Protein AF-A0AB37U887-F1 (afdb_monomer)

Sequence (94 aa):
MQQSVELLYPDNSDWQQLCQQLRSAVTLATLVLTAWKMGLWIARSIVEQQLTERGKRQDEQSYCSVCNTLLLSKGFAERQMLTLVNLLLQFYSK

Structure (mmCIF, N/CA/C/O backbone):
data_AF-A0AB37U887-F1
#
_entry.id   AF-A0AB37U887-F1
#
loop_
_atom_site.group_PDB
_atom_site.id
_atom_site.type_symbol
_atom_site.label_atom_id
_atom_site.label_alt_id
_atom_site.label_comp_id
_atom_site.label_asym_id
_atom_site.label_entity_id
_atom_site.label_seq_id
_atom_site.pdbx_PDB_ins_code
_atom_site.Cartn_x
_atom_site.Cartn_y
_atom_site.Cartn_z
_atom_site.occupancy
_atom_site.B_iso_or_equiv
_atom_site.auth_seq_id
_atom_site.auth_comp_id
_atom_site.auth_asym_id
_atom_site.auth_atom_id
_atom_site.pdbx_PDB_model_num
ATOM 1 N N . MET A 1 1 ? 11.510 -4.575 25.830 1.00 38.06 1 MET A N 1
ATOM 2 C CA . MET A 1 1 ? 11.875 -3.700 24.696 1.00 38.06 1 MET A CA 1
ATOM 3 C C . MET A 1 1 ? 10.717 -3.692 23.707 1.00 38.06 1 MET A C 1
ATOM 5 O O . MET A 1 1 ? 10.602 -4.622 22.925 1.00 38.06 1 MET A O 1
ATOM 9 N N . GLN A 1 2 ? 9.814 -2.711 23.785 1.00 48.16 2 GLN A N 1
ATOM 10 C CA . GLN A 1 2 ? 8.842 -2.466 22.713 1.00 48.16 2 GLN A CA 1
ATOM 11 C C . GLN A 1 2 ? 9.560 -1.626 21.657 1.00 48.16 2 GLN A C 1
ATOM 13 O O . GLN A 1 2 ? 9.815 -0.447 21.878 1.00 48.16 2 GLN A O 1
ATOM 18 N N . GLN A 1 3 ? 9.975 -2.247 20.555 1.00 56.56 3 GLN A N 1
ATOM 19 C CA . GLN A 1 3 ? 10.412 -1.495 19.383 1.00 56.56 3 GLN A CA 1
ATOM 20 C C . GLN A 1 3 ? 9.174 -0.807 18.802 1.00 56.56 3 G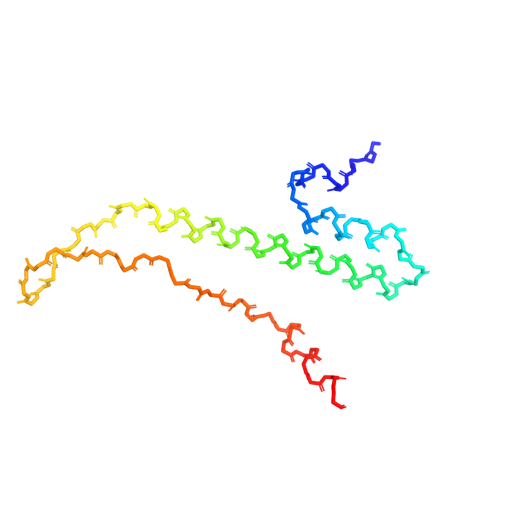LN A C 1
ATOM 22 O O . GLN A 1 3 ? 8.225 -1.478 18.397 1.00 56.56 3 GLN A O 1
ATOM 27 N N . SER A 1 4 ? 9.148 0.525 18.837 1.00 75.25 4 SER A N 1
ATOM 28 C CA . SER A 1 4 ? 8.028 1.306 18.317 1.00 75.25 4 SER A CA 1
ATOM 29 C C . SER A 1 4 ? 7.913 1.085 16.812 1.00 75.25 4 SER A C 1
ATOM 31 O O . SER A 1 4 ? 8.843 1.378 16.066 1.00 75.25 4 SER A O 1
ATOM 33 N N . VAL A 1 5 ? 6.764 0.576 16.367 1.00 77.88 5 VAL A N 1
ATOM 34 C CA . VAL A 1 5 ? 6.436 0.273 14.959 1.00 77.88 5 VAL A CA 1
ATOM 35 C C . VAL A 1 5 ? 6.637 1.493 14.037 1.00 77.88 5 VAL A C 1
ATOM 37 O O . VAL A 1 5 ? 6.945 1.349 12.857 1.00 77.88 5 VAL A O 1
ATOM 40 N N . GLU A 1 6 ? 6.578 2.708 14.585 1.00 80.19 6 GLU A N 1
ATOM 41 C CA . GLU A 1 6 ? 6.889 3.965 13.884 1.00 80.19 6 GLU A CA 1
ATOM 42 C C . GLU A 1 6 ? 8.320 4.051 13.343 1.00 80.19 6 GLU A C 1
ATOM 44 O O . GLU A 1 6 ? 8.552 4.734 12.350 1.00 80.19 6 GLU A O 1
ATOM 49 N N . LEU A 1 7 ? 9.273 3.346 13.960 1.00 85.00 7 LEU A N 1
ATOM 50 C CA . LEU A 1 7 ? 10.681 3.375 13.560 1.00 85.00 7 LEU A CA 1
ATOM 51 C C . LEU A 1 7 ? 10.954 2.607 12.264 1.00 85.00 7 LEU A C 1
ATOM 53 O O . LEU A 1 7 ? 12.045 2.727 11.716 1.00 85.00 7 LEU A O 1
ATOM 57 N N . LEU A 1 8 ? 9.990 1.824 11.768 1.00 83.56 8 LEU A N 1
ATOM 58 C CA . LEU A 1 8 ? 10.151 1.087 10.515 1.00 83.56 8 LEU A CA 1
ATOM 59 C C . LEU A 1 8 ? 10.239 2.028 9.304 1.00 83.56 8 LEU A C 1
ATOM 61 O O . LEU A 1 8 ? 11.014 1.759 8.391 1.00 83.56 8 LEU A O 1
ATOM 65 N N . TYR A 1 9 ? 9.485 3.133 9.314 1.00 85.38 9 TYR A N 1
ATOM 66 C CA . TYR A 1 9 ? 9.459 4.124 8.231 1.00 85.38 9 TYR A CA 1
ATOM 67 C C . TYR A 1 9 ? 9.258 5.540 8.801 1.00 85.38 9 TYR A C 1
ATOM 69 O O . TYR A 1 9 ? 8.167 6.103 8.690 1.00 85.38 9 TYR A O 1
ATOM 77 N N . PRO A 1 10 ? 10.287 6.124 9.442 1.00 82.25 10 PRO A N 1
ATOM 78 C CA . PRO A 1 10 ? 10.145 7.369 10.197 1.00 82.25 10 PRO A CA 1
ATOM 79 C C . PRO A 1 10 ? 9.740 8.562 9.320 1.00 82.25 10 PRO A C 1
ATOM 81 O O . PRO A 1 10 ? 8.903 9.356 9.740 1.00 82.25 10 PRO A O 1
ATOM 84 N N . ASP A 1 11 ? 10.249 8.632 8.088 1.00 88.62 11 ASP A N 1
ATOM 85 C CA . ASP A 1 11 ? 10.064 9.779 7.187 1.00 88.62 11 ASP A CA 1
ATOM 86 C C . ASP A 1 11 ? 8.835 9.665 6.264 1.00 88.62 11 ASP A C 1
ATOM 88 O O . ASP A 1 11 ? 8.608 10.527 5.416 1.00 88.62 11 ASP A O 1
ATOM 92 N N . ASN A 1 12 ? 8.034 8.599 6.384 1.00 90.12 12 ASN A N 1
ATOM 93 C CA . ASN A 1 12 ? 6.885 8.381 5.507 1.00 90.12 12 ASN A CA 1
ATOM 94 C C . ASN A 1 12 ? 5.574 8.873 6.145 1.00 90.12 12 ASN A C 1
ATOM 96 O O . ASN A 1 12 ? 5.120 8.327 7.151 1.00 90.12 12 ASN A O 1
ATOM 100 N N . SER A 1 13 ? 4.931 9.871 5.530 1.00 89.25 13 SER A N 1
ATOM 101 C CA . SER A 1 13 ? 3.686 10.471 6.034 1.00 89.25 13 SER A CA 1
ATOM 102 C C . SER A 1 13 ? 2.532 9.475 6.151 1.00 89.25 13 SER A C 1
ATOM 104 O O . SER A 1 13 ? 1.806 9.497 7.144 1.00 89.25 13 SER A O 1
ATOM 106 N N . ASP A 1 14 ? 2.383 8.578 5.173 1.00 88.44 14 ASP A N 1
ATOM 107 C CA . ASP A 1 14 ? 1.297 7.594 5.152 1.00 88.44 14 ASP A CA 1
ATOM 108 C C . ASP A 1 14 ? 1.472 6.573 6.282 1.00 88.44 14 ASP A C 1
ATOM 110 O O . ASP A 1 14 ? 0.511 6.211 6.965 1.00 88.44 14 ASP A O 1
ATOM 114 N N . TRP A 1 15 ? 2.715 6.150 6.531 1.00 91.62 15 TRP A N 1
ATOM 115 C CA . TRP A 1 15 ? 3.057 5.271 7.645 1.00 91.62 15 TRP A CA 1
ATOM 116 C C . TRP A 1 15 ? 2.770 5.924 8.997 1.00 91.62 15 TRP A C 1
ATOM 118 O O . TRP A 1 15 ? 2.125 5.313 9.850 1.00 91.62 15 TRP A O 1
ATOM 128 N N . GLN A 1 16 ? 3.180 7.182 9.184 1.00 91.38 16 GLN A N 1
ATOM 129 C CA . GLN A 1 16 ? 2.896 7.920 10.418 1.00 91.38 16 GLN A CA 1
ATOM 130 C C . GLN A 1 16 ? 1.390 8.079 10.647 1.00 91.38 16 GLN A C 1
ATOM 132 O O . GLN A 1 16 ? 0.911 7.902 11.769 1.00 91.38 16 GLN A O 1
ATOM 137 N N . GLN A 1 17 ? 0.623 8.330 9.583 1.00 90.88 17 GLN A N 1
ATOM 138 C CA . GLN A 1 17 ? -0.831 8.400 9.659 1.00 90.88 17 GLN A CA 1
ATOM 139 C C . GLN A 1 17 ? -1.446 7.058 10.088 1.00 90.88 17 GLN A C 1
ATOM 141 O O . GLN A 1 17 ? -2.339 7.040 10.937 1.00 90.88 17 GLN A O 1
ATOM 146 N N . LEU A 1 18 ? -0.971 5.930 9.553 1.00 91.81 18 LEU A N 1
ATOM 147 C CA . LEU A 1 18 ? -1.433 4.600 9.964 1.00 91.81 18 LEU A CA 1
ATOM 148 C C . LEU A 1 18 ? -1.069 4.289 11.424 1.00 91.81 18 LEU A C 1
ATOM 150 O O . LEU A 1 18 ? -1.910 3.784 12.169 1.00 91.81 18 LEU A O 1
ATOM 154 N N . CYS A 1 19 ? 0.136 4.654 11.867 1.00 92.06 19 CYS A N 1
ATOM 155 C CA . CYS A 1 19 ? 0.550 4.542 13.267 1.00 92.06 19 CYS A CA 1
ATOM 156 C C . CYS A 1 19 ? -0.341 5.387 14.192 1.00 92.06 19 CYS A C 1
ATOM 158 O O . CYS A 1 19 ? -0.768 4.919 15.249 1.00 92.06 19 CYS A O 1
ATOM 160 N N . GLN A 1 20 ? -0.688 6.610 13.781 1.00 91.44 20 GLN A N 1
ATOM 161 C CA . GLN A 1 20 ? -1.611 7.464 14.524 1.00 91.44 20 GLN A CA 1
ATOM 162 C C . GLN A 1 20 ? -3.019 6.856 14.593 1.00 91.44 20 GLN A C 1
ATOM 164 O O . GLN A 1 20 ? -3.615 6.845 15.668 1.00 91.44 20 GLN A O 1
ATOM 169 N N . GLN A 1 21 ? -3.532 6.309 13.485 1.00 90.19 21 GLN A N 1
ATOM 170 C CA . GLN A 1 21 ? -4.821 5.607 13.446 1.00 90.19 21 GLN A CA 1
ATOM 171 C C . GLN A 1 21 ? -4.836 4.366 14.342 1.00 90.19 21 GLN A C 1
ATOM 173 O O . GLN A 1 21 ? -5.870 4.040 14.919 1.00 90.19 21 GLN A O 1
ATOM 178 N N . LEU A 1 22 ? -3.704 3.669 14.471 1.00 91.00 22 LEU A N 1
ATOM 179 C CA . LEU A 1 22 ? -3.594 2.499 15.338 1.00 91.00 22 LEU A CA 1
ATOM 180 C C . LEU A 1 22 ? -3.654 2.919 16.811 1.00 91.00 22 LEU A C 1
ATOM 182 O O . LEU A 1 22 ? -4.343 2.281 17.601 1.00 91.00 22 LEU A O 1
ATOM 186 N N . ARG A 1 23 ? -2.985 4.024 17.168 1.00 90.81 23 ARG A N 1
ATOM 187 C CA . ARG A 1 23 ? -2.996 4.594 18.526 1.00 90.81 23 ARG A CA 1
ATOM 188 C C . ARG A 1 23 ? -4.359 5.150 18.933 1.00 90.81 23 ARG A C 1
ATOM 190 O O . ARG A 1 23 ? -4.716 5.062 20.102 1.00 90.81 23 ARG A O 1
ATOM 197 N N . SER A 1 24 ? -5.104 5.741 17.998 1.00 91.38 24 SER A N 1
ATOM 198 C CA . SER A 1 24 ? -6.420 6.337 18.267 1.00 91.38 24 SER A CA 1
ATOM 199 C C . SER A 1 24 ? -7.591 5.360 18.121 1.00 91.38 24 SER A C 1
ATOM 201 O O . SER A 1 24 ? -8.738 5.743 18.354 1.00 91.38 24 SER A O 1
ATOM 203 N N . ALA A 1 25 ? -7.337 4.104 17.743 1.00 91.75 25 ALA A N 1
ATOM 204 C CA . ALA A 1 25 ? -8.376 3.102 17.559 1.00 91.75 25 ALA A CA 1
ATOM 205 C C . ALA A 1 25 ? -9.018 2.704 18.899 1.00 91.75 25 ALA A C 1
ATOM 207 O O . ALA A 1 25 ? -8.372 2.143 19.779 1.00 91.75 25 ALA A O 1
ATOM 208 N N . VAL A 1 26 ? -10.323 2.957 19.027 1.00 90.12 26 VAL A N 1
ATOM 209 C CA . VAL A 1 26 ? -11.093 2.681 20.256 1.00 90.12 26 VAL A CA 1
ATOM 210 C C . VAL A 1 26 ? -11.712 1.279 20.246 1.00 90.12 26 VAL A C 1
ATOM 212 O O . VAL A 1 26 ? -11.960 0.694 21.296 1.00 90.12 26 VAL A O 1
ATOM 215 N N . THR A 1 27 ? -11.964 0.714 19.062 1.00 93.31 27 THR A N 1
ATOM 216 C CA . THR A 1 27 ? -12.618 -0.595 18.922 1.00 93.31 27 THR A CA 1
ATOM 217 C C . THR A 1 27 ? -11.645 -1.662 18.429 1.00 93.31 27 THR A C 1
ATOM 219 O O . THR A 1 27 ? -10.718 -1.378 17.662 1.00 93.31 27 THR A O 1
ATOM 222 N N . LEU A 1 28 ? -11.898 -2.920 18.802 1.00 91.31 28 LEU A N 1
ATOM 223 C CA . LEU A 1 28 ? -11.133 -4.063 18.296 1.00 91.31 28 LEU A CA 1
ATOM 224 C C . LEU A 1 28 ? -11.185 -4.142 16.764 1.00 91.31 28 LEU A C 1
ATOM 226 O O . LEU A 1 28 ? -10.164 -4.369 16.122 1.00 91.31 28 LEU A O 1
ATOM 230 N N . ALA A 1 29 ? -12.354 -3.887 16.172 1.00 87.69 29 ALA A N 1
ATOM 231 C CA . ALA A 1 29 ? -12.515 -3.860 14.723 1.00 87.69 29 ALA A CA 1
ATOM 232 C C . ALA A 1 29 ? -11.607 -2.802 14.074 1.00 87.69 29 ALA A C 1
ATOM 234 O O . ALA A 1 29 ? -10.894 -3.106 13.120 1.00 87.69 29 ALA A O 1
ATOM 235 N N . THR A 1 30 ? -11.564 -1.582 14.624 1.00 85.88 30 THR A N 1
ATOM 236 C CA . THR A 1 30 ? -10.670 -0.525 14.123 1.00 85.88 30 THR A CA 1
ATOM 237 C C . THR A 1 30 ? -9.194 -0.871 14.300 1.00 85.88 30 THR A C 1
ATOM 239 O O . THR A 1 30 ? -8.413 -0.600 13.396 1.00 85.88 30 THR A O 1
ATOM 242 N N . LEU A 1 31 ? -8.806 -1.527 15.399 1.00 89.88 31 LEU A N 1
ATOM 243 C CA . LEU A 1 31 ? -7.427 -1.987 15.599 1.00 89.88 31 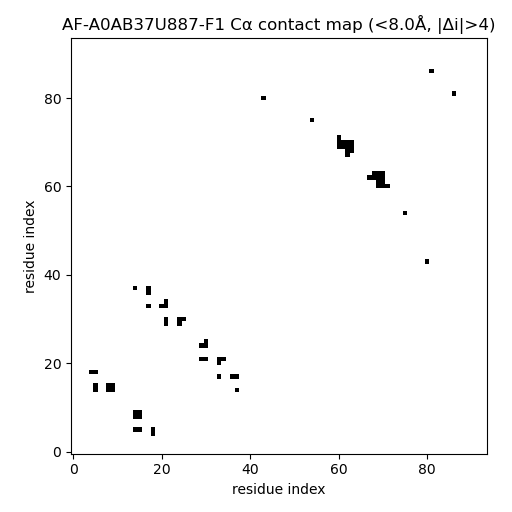LEU A CA 1
ATOM 244 C C . LEU A 1 31 ? -7.017 -3.014 14.538 1.00 89.88 31 LEU A C 1
ATOM 246 O O . LEU A 1 31 ? -5.977 -2.856 13.899 1.00 89.88 31 LEU A O 1
ATOM 250 N N . VAL A 1 32 ? -7.851 -4.034 14.309 1.00 91.62 32 VAL A N 1
ATOM 251 C CA . VAL A 1 32 ? -7.580 -5.089 13.320 1.00 91.62 32 VAL A CA 1
ATOM 252 C C . VAL A 1 32 ? -7.531 -4.513 11.905 1.00 91.62 32 VAL A C 1
ATOM 254 O O . VAL A 1 32 ? -6.607 -4.817 11.152 1.00 91.62 32 VAL A O 1
ATOM 257 N N . LEU A 1 33 ? -8.480 -3.644 11.543 1.00 88.94 33 LEU A N 1
ATOM 258 C CA . LEU A 1 33 ? -8.505 -3.010 10.223 1.00 88.94 33 LEU A CA 1
ATOM 259 C C . LEU A 1 33 ? -7.288 -2.111 9.991 1.00 88.94 33 LEU A C 1
ATOM 261 O O . LEU A 1 33 ? -6.723 -2.129 8.897 1.00 88.94 33 LEU A O 1
ATOM 265 N N . THR A 1 34 ? -6.859 -1.342 10.993 1.00 89.88 34 THR A N 1
ATOM 266 C CA . THR A 1 34 ? -5.668 -0.496 10.862 1.00 89.88 34 THR A CA 1
ATOM 267 C C . THR A 1 34 ? -4.397 -1.337 10.753 1.00 89.88 34 THR A C 1
ATOM 269 O O . THR A 1 34 ? -3.599 -1.102 9.847 1.00 89.88 34 THR A O 1
ATOM 272 N N . ALA A 1 35 ? -4.238 -2.372 11.583 1.00 90.50 35 ALA A N 1
ATOM 273 C CA . ALA A 1 35 ? -3.110 -3.299 11.482 1.00 90.50 35 ALA A CA 1
ATOM 274 C C . ALA A 1 35 ? -3.058 -3.992 10.108 1.00 90.50 35 ALA A C 1
ATOM 276 O O . ALA A 1 35 ? -1.992 -4.126 9.507 1.00 90.50 35 ALA A O 1
ATOM 277 N N . TRP A 1 36 ? -4.218 -4.365 9.560 1.00 90.19 36 TRP A N 1
ATOM 278 C CA . TRP A 1 36 ? -4.316 -4.927 8.216 1.00 90.19 36 TRP A CA 1
ATOM 279 C C . TRP A 1 36 ? -3.868 -3.937 7.132 1.00 90.19 36 TRP A C 1
ATOM 281 O O . TRP A 1 36 ? -3.078 -4.292 6.256 1.00 90.19 36 TRP A O 1
ATOM 291 N N . LYS A 1 37 ? -4.329 -2.679 7.198 1.00 89.31 37 LYS A N 1
ATOM 292 C CA . LYS A 1 37 ? -3.901 -1.614 6.273 1.00 89.31 37 LYS A CA 1
ATOM 293 C C . LYS A 1 37 ? -2.389 -1.397 6.317 1.00 89.31 37 LYS A C 1
ATOM 295 O O . LYS A 1 37 ? -1.780 -1.256 5.261 1.00 89.31 37 LYS A O 1
ATOM 300 N N . MET A 1 38 ? -1.787 -1.433 7.505 1.00 91.31 38 MET A N 1
ATOM 301 C CA . MET A 1 38 ? -0.332 -1.360 7.674 1.00 91.31 38 MET A CA 1
ATOM 302 C C . MET A 1 38 ? 0.379 -2.523 6.977 1.00 91.31 38 MET A C 1
ATOM 304 O O . MET A 1 38 ? 1.320 -2.294 6.223 1.00 91.31 38 MET A O 1
ATOM 308 N N . GLY A 1 39 ? -0.103 -3.758 7.153 1.00 90.44 39 GLY A N 1
ATOM 309 C CA . GLY A 1 39 ? 0.455 -4.929 6.469 1.00 90.44 39 GLY A CA 1
ATOM 310 C C . GLY A 1 39 ? 0.370 -4.831 4.942 1.00 90.44 39 GLY A C 1
ATOM 311 O O . GLY A 1 39 ? 1.351 -5.101 4.249 1.00 90.44 39 GLY A O 1
ATOM 312 N N . LEU A 1 40 ? -0.774 -4.385 4.410 1.00 89.00 40 LEU A N 1
ATOM 313 C CA . LEU A 1 40 ? -0.941 -4.152 2.971 1.00 89.00 40 LEU A CA 1
ATOM 314 C C . LEU A 1 40 ? -0.005 -3.064 2.446 1.00 89.00 40 LEU A C 1
ATOM 316 O O . LEU A 1 40 ? 0.550 -3.217 1.360 1.00 89.00 40 LEU A O 1
ATOM 320 N N . TRP A 1 41 ? 0.164 -1.982 3.206 1.00 89.44 41 TRP A N 1
ATOM 321 C CA . TRP A 1 41 ? 1.070 -0.898 2.851 1.00 89.44 41 TRP A CA 1
ATOM 322 C C . TRP A 1 41 ? 2.515 -1.405 2.755 1.00 89.44 41 TRP A C 1
ATOM 324 O O . TRP A 1 41 ? 3.137 -1.234 1.711 1.00 89.44 41 TRP A O 1
ATOM 334 N N . ILE A 1 42 ? 2.999 -2.147 3.762 1.00 90.00 42 ILE A N 1
ATOM 335 C CA . ILE A 1 42 ? 4.344 -2.750 3.743 1.00 90.00 42 ILE A CA 1
ATOM 336 C C . ILE A 1 42 ? 4.507 -3.683 2.539 1.00 90.00 42 ILE A C 1
ATOM 338 O O . ILE A 1 42 ? 5.489 -3.588 1.803 1.00 90.00 42 ILE A O 1
ATOM 342 N N . ALA A 1 43 ? 3.543 -4.582 2.316 1.00 88.38 43 ALA A N 1
ATOM 343 C CA . ALA A 1 43 ? 3.591 -5.521 1.199 1.00 88.38 43 ALA A CA 1
ATOM 344 C C . ALA A 1 43 ? 3.683 -4.787 -0.149 1.00 88.38 43 ALA A C 1
ATOM 346 O O . ALA A 1 43 ? 4.503 -5.143 -0.997 1.00 88.38 43 ALA A O 1
ATOM 347 N N . ARG A 1 44 ? 2.892 -3.720 -0.320 1.00 87.94 44 ARG A N 1
ATOM 348 C CA . ARG A 1 44 ? 2.948 -2.838 -1.487 1.00 87.94 44 ARG A CA 1
ATOM 349 C C . ARG A 1 44 ? 4.327 -2.198 -1.645 1.00 87.94 44 ARG A C 1
ATOM 351 O O . ARG A 1 44 ? 4.886 -2.280 -2.736 1.00 87.94 44 ARG A O 1
ATOM 358 N N . SER A 1 45 ? 4.885 -1.617 -0.587 1.00 86.50 45 SER A N 1
ATOM 359 C CA . SER A 1 45 ? 6.197 -0.961 -0.632 1.00 86.50 45 SER A CA 1
ATOM 360 C C . SER A 1 45 ? 7.312 -1.928 -1.036 1.00 86.50 45 SER A C 1
ATOM 362 O O . SER A 1 45 ? 8.150 -1.582 -1.865 1.00 86.50 45 SER A O 1
ATOM 364 N N . ILE A 1 46 ? 7.292 -3.166 -0.528 1.00 89.19 46 ILE A N 1
ATOM 365 C CA . ILE A 1 46 ? 8.263 -4.206 -0.907 1.00 89.19 46 ILE A CA 1
ATOM 366 C C . ILE A 1 46 ? 8.151 -4.539 -2.400 1.00 89.19 46 ILE A C 1
ATOM 368 O O . ILE A 1 46 ? 9.162 -4.620 -3.100 1.00 89.19 46 ILE A O 1
ATOM 372 N N . VAL A 1 47 ? 6.928 -4.721 -2.907 1.00 87.38 47 VAL A N 1
ATOM 373 C CA . VAL A 1 47 ? 6.695 -5.023 -4.327 1.00 87.38 47 VAL A CA 1
ATOM 374 C C . VAL A 1 47 ? 7.150 -3.865 -5.215 1.00 87.38 47 VAL A C 1
ATOM 376 O O . VAL A 1 47 ? 7.837 -4.092 -6.210 1.00 87.38 47 VAL A O 1
ATOM 379 N N . GLU A 1 48 ? 6.814 -2.627 -4.858 1.00 86.31 48 GLU A N 1
ATOM 380 C CA . GLU A 1 48 ? 7.235 -1.434 -5.599 1.00 86.31 48 GLU A CA 1
ATOM 381 C C . GLU A 1 48 ? 8.757 -1.273 -5.606 1.00 86.31 48 GLU A C 1
ATOM 383 O O . GLU A 1 48 ? 9.333 -0.992 -6.661 1.00 86.31 48 GLU A O 1
ATOM 388 N N . GLN A 1 49 ? 9.426 -1.529 -4.478 1.00 86.00 49 GLN A N 1
ATOM 389 C CA . GLN A 1 49 ? 10.884 -1.520 -4.408 1.00 86.00 49 GLN A CA 1
ATOM 390 C C . GLN A 1 49 ? 11.488 -2.568 -5.351 1.00 86.00 49 GLN A C 1
ATOM 392 O O . GLN A 1 49 ? 12.344 -2.233 -6.168 1.00 86.00 49 GLN A O 1
ATOM 397 N N . GLN A 1 50 ? 10.999 -3.810 -5.313 1.00 88.19 50 GLN A N 1
ATOM 398 C CA . GLN A 1 50 ? 11.482 -4.879 -6.191 1.00 88.19 50 GLN A CA 1
ATOM 399 C C . GLN A 1 50 ? 11.250 -4.576 -7.676 1.00 88.19 50 GLN A C 1
ATOM 401 O O . GLN A 1 50 ? 12.120 -4.822 -8.511 1.00 88.19 50 GLN A O 1
ATOM 406 N N . LEU A 1 51 ? 10.096 -4.008 -8.031 1.00 84.12 51 LEU A N 1
ATOM 407 C CA . LEU A 1 51 ? 9.815 -3.579 -9.402 1.00 84.12 51 LEU A CA 1
ATOM 408 C C . LEU A 1 51 ? 10.727 -2.430 -9.840 1.00 84.12 51 LEU A C 1
ATOM 410 O O . LEU A 1 51 ? 11.170 -2.410 -10.988 1.00 84.12 51 LEU A O 1
ATOM 414 N N . THR A 1 52 ? 11.023 -1.500 -8.934 1.00 82.81 52 THR A N 1
ATOM 415 C CA . THR A 1 52 ? 11.939 -0.384 -9.185 1.00 82.81 52 THR A CA 1
ATOM 416 C C . THR A 1 52 ? 13.362 -0.885 -9.404 1.00 82.81 52 THR A C 1
ATOM 418 O O . THR A 1 52 ? 14.009 -0.483 -10.367 1.00 82.81 52 THR A O 1
ATOM 421 N N . GLU A 1 53 ? 13.842 -1.798 -8.559 1.00 83.69 53 GLU A N 1
ATOM 422 C CA . GLU A 1 53 ? 15.152 -2.439 -8.706 1.00 83.69 53 GLU A CA 1
ATOM 423 C C . GLU A 1 53 ? 15.257 -3.192 -10.036 1.00 83.69 53 GLU A C 1
ATOM 425 O O . GLU A 1 53 ? 16.225 -3.004 -10.770 1.00 83.69 53 GLU A O 1
ATOM 430 N N . ARG A 1 54 ? 14.233 -3.976 -10.402 1.00 80.12 54 ARG A N 1
ATOM 431 C CA . ARG A 1 54 ? 14.176 -4.666 -11.701 1.00 80.12 54 ARG A CA 1
ATOM 432 C C . ARG A 1 54 ? 14.156 -3.699 -12.879 1.00 80.12 54 ARG A C 1
ATOM 434 O O . ARG A 1 54 ? 14.821 -3.960 -13.867 1.00 80.12 54 ARG A O 1
ATOM 441 N N . GLY A 1 55 ? 13.431 -2.586 -12.776 1.00 74.31 55 GLY A N 1
ATOM 442 C CA . GLY A 1 55 ? 13.396 -1.565 -13.826 1.00 74.31 55 GLY A CA 1
ATOM 443 C C . GLY A 1 55 ? 14.710 -0.792 -13.978 1.00 74.31 55 GLY A C 1
ATOM 444 O O . GLY A 1 55 ? 14.987 -0.279 -15.057 1.00 74.31 55 GLY A O 1
ATOM 445 N N . LYS A 1 56 ? 15.520 -0.711 -12.913 1.00 74.62 56 LYS A N 1
ATOM 446 C CA . LYS A 1 56 ? 16.865 -0.114 -12.931 1.00 74.62 56 LYS A CA 1
ATOM 447 C C . LYS A 1 56 ? 17.948 -1.079 -13.406 1.00 74.62 56 LYS A C 1
ATOM 449 O O . LYS A 1 56 ? 19.000 -0.607 -13.831 1.00 74.62 56 LYS A O 1
ATOM 454 N N . ARG A 1 57 ? 17.728 -2.399 -13.323 1.00 68.94 57 ARG A N 1
ATOM 455 C CA . ARG A 1 57 ? 18.633 -3.378 -13.935 1.00 68.94 57 ARG A CA 1
ATOM 456 C C . ARG A 1 57 ? 18.574 -3.188 -15.442 1.00 68.94 57 ARG A C 1
ATOM 458 O O . ARG A 1 57 ? 17.620 -3.571 -16.106 1.00 68.94 57 ARG A O 1
ATOM 465 N N . GLN A 1 58 ? 19.615 -2.544 -15.942 1.00 58.34 58 GLN A N 1
ATOM 466 C CA . GLN A 1 58 ? 19.884 -2.210 -17.334 1.00 58.34 58 GLN A CA 1
ATOM 467 C C . GLN A 1 58 ? 20.265 -3.456 -18.156 1.00 58.34 58 GLN A C 1
ATOM 469 O O . GLN A 1 58 ? 21.025 -3.363 -19.118 1.00 58.34 58 GLN A O 1
ATOM 474 N N . ASP A 1 59 ? 19.792 -4.628 -17.734 1.00 58.72 59 ASP A N 1
ATOM 475 C CA . ASP A 1 59 ? 20.136 -5.893 -18.349 1.00 58.72 59 ASP A CA 1
ATOM 476 C C . ASP A 1 59 ? 19.286 -6.034 -19.609 1.00 58.72 59 ASP A C 1
ATOM 478 O O . ASP A 1 59 ? 18.058 -6.064 -19.560 1.00 58.72 59 ASP A O 1
ATOM 482 N N . GLU A 1 60 ? 19.993 -6.077 -20.737 1.00 60.34 60 GLU A N 1
ATOM 483 C CA . GLU A 1 60 ? 19.492 -6.305 -22.092 1.00 60.34 60 GLU A CA 1
ATOM 484 C C . GLU A 1 60 ? 18.900 -5.068 -22.779 1.00 60.34 60 GLU A C 1
ATOM 486 O O . GLU A 1 60 ? 17.728 -5.002 -23.157 1.00 60.34 60 GLU A O 1
ATOM 491 N N . GLN A 1 61 ? 19.789 -4.113 -23.082 1.00 63.84 61 GLN A N 1
ATOM 492 C CA . GLN A 1 61 ? 19.699 -3.369 -24.342 1.00 63.84 61 GLN A C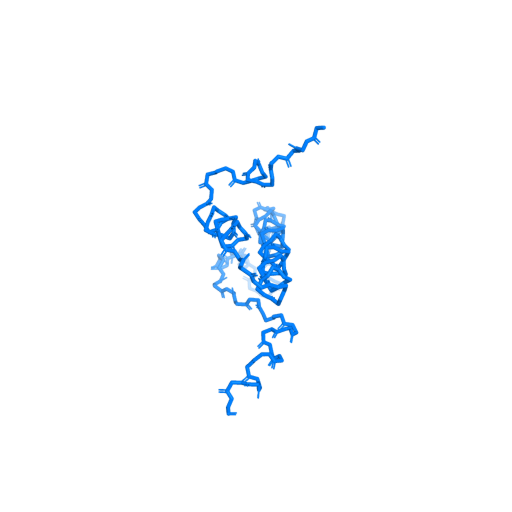A 1
ATOM 493 C C . GLN A 1 61 ? 19.648 -4.374 -25.502 1.00 63.84 61 GLN A C 1
ATOM 495 O O . GLN A 1 61 ? 20.662 -4.785 -26.063 1.00 63.84 61 GLN A O 1
ATOM 500 N N . SER A 1 62 ? 18.441 -4.829 -25.804 1.00 69.88 62 SER A N 1
ATOM 501 C CA . SER A 1 62 ? 18.157 -5.795 -26.847 1.00 69.88 62 SER A CA 1
ATOM 502 C C . SER A 1 62 ? 17.826 -5.046 -28.131 1.00 69.88 62 SER A C 1
ATOM 504 O O . SER A 1 62 ? 17.168 -4.003 -28.133 1.00 69.88 62 SER A O 1
ATOM 506 N N . TYR A 1 63 ? 18.322 -5.560 -29.248 1.00 81.75 63 TYR A N 1
ATOM 507 C CA . TYR A 1 63 ? 17.930 -5.079 -30.564 1.00 81.75 63 TYR A CA 1
ATOM 508 C C . TYR A 1 63 ? 16.666 -5.818 -30.995 1.00 81.75 63 TYR A C 1
ATOM 510 O O . TYR A 1 63 ? 16.507 -7.011 -30.735 1.00 81.75 63 TYR A O 1
ATOM 518 N N . CYS A 1 64 ? 15.748 -5.118 -31.655 1.00 80.38 64 CYS A N 1
ATOM 519 C CA . CYS A 1 64 ? 14.574 -5.754 -32.238 1.00 80.38 64 CYS A CA 1
ATOM 520 C C . CYS A 1 64 ? 15.002 -6.793 -33.287 1.00 80.38 64 CYS A C 1
ATOM 522 O O . CYS A 1 64 ? 15.700 -6.449 -34.238 1.00 80.38 64 CYS A O 1
ATOM 524 N N . SER A 1 65 ? 14.530 -8.036 -33.177 1.00 84.88 65 SER A N 1
ATOM 525 C CA . SER A 1 65 ? 14.870 -9.121 -34.113 1.00 84.88 65 SER A CA 1
ATOM 526 C C . SER A 1 65 ? 14.371 -8.905 -35.549 1.00 84.88 65 SER A C 1
ATOM 528 O O . SER A 1 65 ? 14.815 -9.603 -36.455 1.00 84.88 65 SER A O 1
ATOM 530 N N . VAL A 1 66 ? 13.462 -7.946 -35.767 1.00 90.12 66 VAL A N 1
ATOM 531 C CA . VAL A 1 66 ? 12.859 -7.651 -37.079 1.00 90.12 66 VAL A CA 1
ATOM 532 C C . VAL A 1 66 ? 13.463 -6.404 -37.729 1.00 90.12 66 VAL A C 1
ATOM 534 O O . VAL A 1 66 ? 13.767 -6.422 -38.916 1.00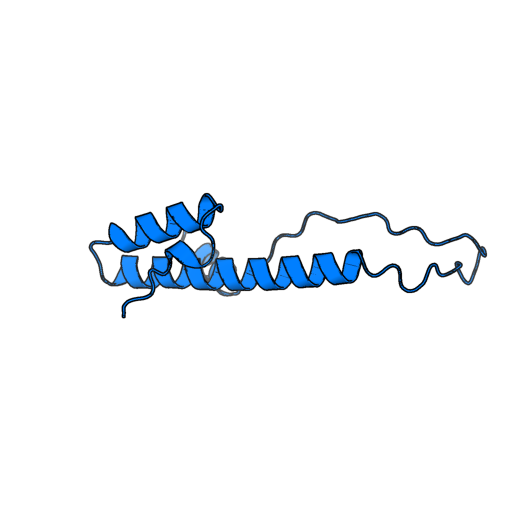 90.12 66 VAL A O 1
ATOM 537 N N . CYS A 1 67 ? 13.636 -5.313 -36.973 1.00 90.50 67 CYS A N 1
ATOM 538 C CA . CYS A 1 67 ? 14.109 -4.027 -37.511 1.00 90.50 67 CYS A CA 1
ATOM 539 C C . CYS A 1 67 ? 15.493 -3.597 -37.002 1.00 90.50 67 CYS A C 1
ATOM 541 O O . CYS A 1 67 ? 15.952 -2.507 -37.335 1.00 90.50 67 CYS A O 1
ATOM 543 N N . ASN A 1 68 ? 16.137 -4.416 -36.164 1.00 84.69 68 ASN A N 1
ATOM 544 C CA . ASN A 1 68 ? 17.456 -4.182 -35.570 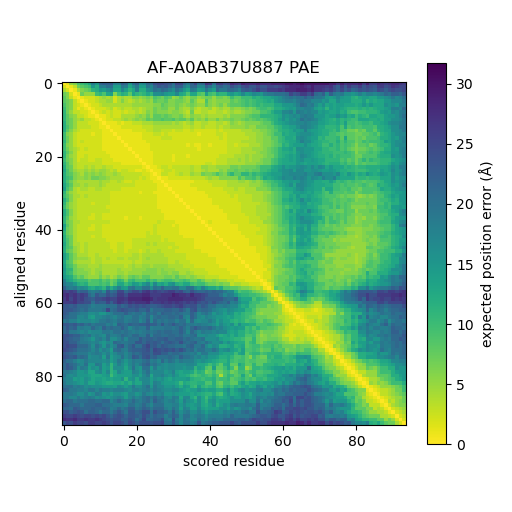1.00 84.69 68 ASN A CA 1
ATOM 545 C C . ASN A 1 68 ? 17.621 -2.814 -34.881 1.00 84.69 68 ASN A C 1
ATOM 547 O O . ASN A 1 68 ? 18.722 -2.280 -34.777 1.00 84.69 68 ASN A O 1
ATOM 551 N N . THR A 1 69 ? 16.519 -2.218 -34.424 1.00 86.56 69 THR A N 1
ATOM 552 C CA . THR A 1 69 ? 16.527 -0.958 -33.673 1.00 86.56 69 THR A CA 1
ATOM 553 C C . THR A 1 69 ? 16.695 -1.251 -32.185 1.00 86.56 69 THR A C 1
ATOM 555 O O . THR A 1 69 ? 16.138 -2.233 -31.689 1.00 86.56 69 THR A O 1
ATOM 558 N N . LEU A 1 70 ? 17.450 -0.406 -31.479 1.00 82.56 70 LEU A N 1
ATOM 559 C CA . LEU A 1 70 ? 17.649 -0.513 -30.034 1.00 82.56 70 LEU A CA 1
ATOM 560 C C . LEU A 1 70 ? 16.305 -0.392 -29.300 1.00 82.56 70 LEU A C 1
ATOM 562 O O . LEU A 1 70 ? 15.596 0.606 -29.455 1.00 82.56 70 LEU A O 1
ATOM 566 N N . LEU A 1 71 ? 15.963 -1.391 -28.486 1.00 75.62 71 LEU A N 1
ATOM 567 C CA . LEU A 1 71 ? 14.776 -1.346 -27.643 1.00 75.62 71 LEU A CA 1
ATOM 568 C C . LEU A 1 71 ? 15.056 -0.470 -26.423 1.00 75.62 71 LEU A C 1
ATOM 570 O O . LEU A 1 71 ? 15.840 -0.812 -25.540 1.00 75.62 71 LEU A O 1
ATOM 574 N N . LEU A 1 72 ? 14.391 0.681 -26.385 1.00 71.94 72 LEU A N 1
ATOM 575 C CA . LEU A 1 72 ? 14.368 1.555 -25.221 1.00 71.94 72 LEU A CA 1
ATOM 576 C C . LEU A 1 72 ? 13.156 1.198 -24.366 1.00 71.94 72 LEU A C 1
ATOM 578 O O . LEU A 1 72 ? 12.035 1.076 -24.871 1.00 71.94 72 LEU A O 1
ATOM 582 N N . SER A 1 73 ? 13.368 1.038 -23.061 1.00 70.00 73 SER A N 1
ATOM 583 C CA . SER A 1 73 ? 12.252 0.882 -22.136 1.00 70.00 73 SER A CA 1
ATOM 584 C C . SER A 1 73 ? 11.378 2.141 -22.186 1.00 70.00 73 SER A C 1
ATOM 586 O O . SER A 1 73 ? 11.871 3.268 -22.202 1.00 70.00 73 SER A O 1
ATOM 588 N N . LYS A 1 74 ? 10.051 1.967 -22.207 1.00 68.31 74 LYS A N 1
ATOM 589 C CA . LYS A 1 74 ? 9.088 3.087 -22.218 1.00 68.31 74 LYS A CA 1
ATOM 590 C C . LYS A 1 74 ? 8.955 3.795 -20.857 1.00 68.31 74 LYS A C 1
ATOM 592 O O . LYS A 1 74 ? 8.054 4.607 -20.679 1.00 68.31 74 LYS A O 1
ATOM 597 N N . GLY A 1 75 ? 9.831 3.488 -19.900 1.00 66.00 75 GLY A N 1
ATOM 598 C CA . GLY A 1 75 ? 9.754 3.977 -18.526 1.00 66.00 75 GLY A CA 1
ATOM 599 C C . GLY A 1 75 ? 8.751 3.215 -17.652 1.00 66.00 75 GLY A C 1
ATOM 600 O O . GLY A 1 75 ? 8.278 2.129 -17.994 1.00 66.00 75 GLY A O 1
ATOM 601 N N . PHE A 1 76 ? 8.463 3.781 -16.481 1.00 64.44 76 PHE A N 1
ATOM 602 C CA . PHE A 1 76 ? 7.527 3.222 -15.507 1.00 64.44 76 PHE A CA 1
ATOM 603 C C . PHE A 1 76 ? 6.095 3.659 -15.837 1.00 64.44 76 PHE A C 1
ATOM 605 O O . PHE A 1 76 ? 5.82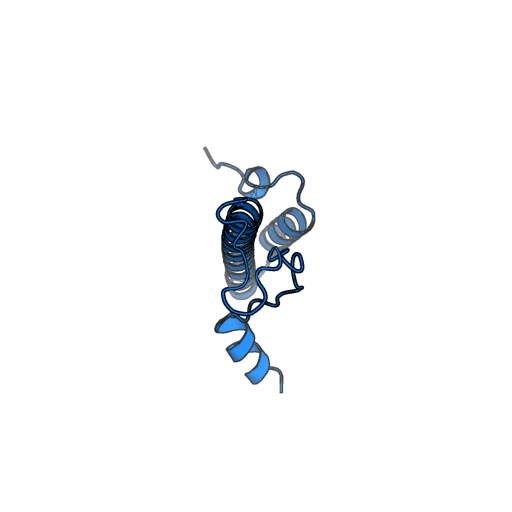8 4.847 -15.990 1.00 64.44 76 PHE A O 1
ATOM 612 N N . ALA A 1 77 ? 5.173 2.701 -15.928 1.00 69.62 77 ALA A N 1
ATOM 613 C CA . ALA A 1 77 ? 3.741 2.984 -16.008 1.00 69.62 77 ALA A CA 1
ATOM 614 C C . ALA A 1 77 ? 3.144 3.075 -14.597 1.00 69.62 77 ALA A C 1
ATOM 616 O O . ALA A 1 77 ? 3.545 2.303 -13.720 1.00 69.62 77 ALA A O 1
ATOM 617 N N . GLU A 1 78 ? 2.164 3.960 -14.393 1.00 63.72 78 GLU A N 1
ATOM 618 C CA . GLU A 1 78 ? 1.347 3.942 -13.178 1.00 63.72 78 GLU A CA 1
ATOM 619 C C . GLU A 1 78 ? 0.623 2.596 -13.063 1.00 63.72 78 GLU A C 1
ATOM 621 O O . GLU A 1 78 ? 0.049 2.084 -14.027 1.00 63.72 78 GLU A O 1
ATOM 626 N N . ARG A 1 79 ? 0.684 1.986 -11.877 1.00 67.44 79 ARG A N 1
ATOM 627 C CA . ARG A 1 79 ? 0.086 0.676 -11.602 1.00 67.44 79 ARG A CA 1
ATOM 628 C C . ARG A 1 79 ? -0.755 0.771 -10.342 1.00 67.44 79 ARG A C 1
ATOM 630 O O . ARG A 1 79 ? -0.290 1.260 -9.317 1.00 67.44 79 ARG A O 1
ATOM 637 N N . GLN A 1 80 ? -1.975 0.251 -10.407 1.00 67.06 80 GLN A N 1
ATOM 638 C CA . GLN A 1 80 ? -2.809 0.037 -9.229 1.00 67.06 80 GLN A CA 1
ATOM 639 C C . GLN A 1 80 ? -2.704 -1.428 -8.813 1.00 67.06 80 GLN A C 1
ATOM 641 O O . GLN A 1 80 ? -2.986 -2.327 -9.604 1.00 67.06 80 GLN A O 1
ATOM 646 N N . MET A 1 81 ? -2.291 -1.681 -7.570 1.00 67.12 81 MET A N 1
ATOM 647 C CA . MET A 1 81 ? -2.332 -3.029 -7.009 1.00 67.12 81 MET A CA 1
ATOM 648 C C . MET A 1 81 ? -3.734 -3.325 -6.488 1.00 67.12 81 MET A C 1
ATOM 650 O O . MET A 1 81 ? -4.172 -2.776 -5.477 1.00 67.12 81 MET A O 1
ATOM 654 N N . LEU A 1 82 ? -4.433 -4.219 -7.183 1.00 68.00 82 LEU A N 1
ATOM 655 C CA . LEU A 1 82 ? -5.679 -4.796 -6.699 1.00 68.00 82 LEU A CA 1
ATOM 656 C C . LEU A 1 82 ? -5.347 -5.879 -5.674 1.00 68.00 82 LEU A C 1
ATOM 658 O O . LEU A 1 82 ? -4.740 -6.897 -6.000 1.00 68.00 82 LEU A O 1
ATOM 662 N N . THR A 1 83 ? -5.745 -5.662 -4.426 1.00 66.19 83 THR A N 1
ATOM 663 C CA . THR A 1 83 ? -5.701 -6.701 -3.396 1.00 66.19 83 THR A CA 1
ATOM 664 C C . THR A 1 83 ? -7.062 -7.393 -3.332 1.00 66.19 83 THR A C 1
ATOM 666 O O . THR A 1 83 ? -8.096 -6.758 -3.550 1.00 66.19 83 THR A O 1
ATOM 669 N N . LEU A 1 84 ? -7.086 -8.692 -3.007 1.00 65.88 84 LEU A N 1
ATOM 670 C CA . LEU A 1 84 ? -8.331 -9.454 -2.801 1.00 65.88 84 LEU A CA 1
ATOM 671 C C . LEU A 1 84 ? -9.273 -8.761 -1.805 1.00 65.88 84 LEU A C 1
ATOM 673 O O . LEU A 1 84 ? -10.486 -8.774 -1.980 1.00 65.88 84 LEU A O 1
ATOM 677 N N . VAL A 1 85 ? -8.713 -8.097 -0.792 1.00 64.38 85 VAL A N 1
ATOM 678 C CA . VAL A 1 85 ? -9.483 -7.330 0.193 1.00 64.38 85 VAL A CA 1
ATOM 679 C C . VAL A 1 85 ? -10.093 -6.068 -0.405 1.00 64.38 85 VAL A C 1
ATOM 681 O O . VAL A 1 85 ? -11.231 -5.752 -0.077 1.00 64.38 85 VAL A O 1
ATOM 684 N N . ASN A 1 86 ? -9.387 -5.369 -1.298 1.00 58.84 86 ASN A N 1
ATOM 685 C CA . ASN A 1 86 ? -9.961 -4.212 -1.983 1.00 58.84 86 ASN A CA 1
ATOM 686 C C . ASN A 1 86 ? -11.148 -4.633 -2.860 1.00 58.84 86 ASN A C 1
ATOM 688 O O . ASN A 1 86 ? -12.188 -3.991 -2.816 1.00 58.84 86 ASN A O 1
ATOM 692 N N . LEU A 1 87 ? -11.025 -5.766 -3.562 1.00 60.56 87 LEU A N 1
ATOM 693 C CA . LEU A 1 87 ? -12.131 -6.390 -4.294 1.00 60.56 87 LEU A CA 1
ATOM 694 C C . LEU A 1 87 ? -13.317 -6.685 -3.368 1.00 60.56 87 LEU A C 1
ATOM 696 O O . LEU A 1 87 ? -14.421 -6.231 -3.639 1.00 60.56 87 LEU A O 1
ATOM 700 N N . LEU A 1 88 ? -13.095 -7.385 -2.251 1.00 55.31 88 LEU A N 1
ATOM 701 C CA . LEU A 1 88 ? -14.170 -7.767 -1.329 1.00 55.31 88 LEU A CA 1
ATOM 702 C C . LEU A 1 88 ? -14.842 -6.563 -0.651 1.00 55.31 88 LEU A C 1
ATOM 704 O O . LEU A 1 88 ? -16.066 -6.524 -0.578 1.00 55.31 88 LEU A O 1
ATOM 708 N N . LEU A 1 89 ? -14.086 -5.557 -0.201 1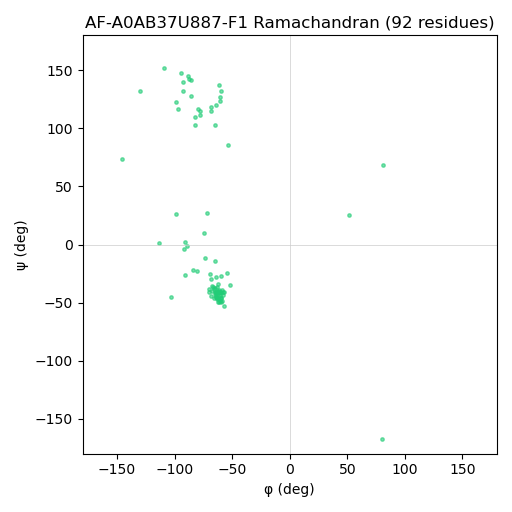.00 53.66 89 LEU A N 1
ATOM 709 C CA . LEU A 1 89 ? -14.657 -4.355 0.421 1.00 53.66 89 LEU A CA 1
ATOM 710 C C . LEU A 1 89 ? -15.443 -3.491 -0.577 1.00 53.66 89 LEU A C 1
ATOM 712 O O . LEU A 1 89 ? -16.427 -2.866 -0.185 1.00 53.66 89 LEU A O 1
ATOM 716 N N . GLN A 1 90 ? -15.079 -3.504 -1.864 1.00 54.59 90 GLN A N 1
ATOM 717 C CA . GLN A 1 90 ? -15.842 -2.821 -2.913 1.00 54.59 90 GLN A CA 1
ATOM 718 C C . GLN A 1 90 ? -17.255 -3.409 -3.085 1.00 54.59 90 GLN A C 1
ATOM 720 O O . GLN A 1 90 ? -18.178 -2.683 -3.448 1.00 54.59 90 GLN A O 1
ATOM 725 N N . PHE A 1 91 ? -17.444 -4.699 -2.778 1.00 49.47 91 PHE A N 1
ATOM 726 C CA . PHE A 1 91 ? -18.751 -5.362 -2.829 1.00 49.47 91 PHE A CA 1
ATOM 727 C C . PHE A 1 91 ? -19.631 -5.108 -1.595 1.00 49.47 91 PHE A C 1
ATOM 729 O O . PHE A 1 91 ? -20.847 -5.209 -1.711 1.00 49.47 91 PHE A O 1
ATOM 736 N N . TYR A 1 92 ? -19.056 -4.750 -0.441 1.00 45.84 92 TYR A N 1
ATOM 737 C CA . TYR A 1 92 ? -19.807 -4.490 0.802 1.00 45.84 92 TYR A CA 1
ATOM 738 C C . TYR A 1 92 ? -20.214 -3.018 1.004 1.00 45.84 92 TYR A C 1
ATOM 740 O O . TYR A 1 92 ? -20.898 -2.703 1.972 1.00 45.84 92 TYR A O 1
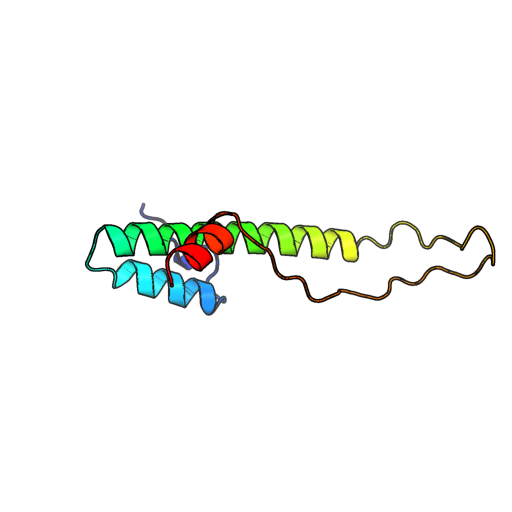ATOM 748 N N . SER A 1 93 ? -19.808 -2.114 0.107 1.00 39.53 93 SER A N 1
ATOM 749 C CA . SER A 1 93 ? -20.136 -0.677 0.151 1.00 39.53 93 SER A CA 1
ATOM 750 C C . SER A 1 93 ? -21.314 -0.291 -0.767 1.00 39.53 93 SER A C 1
ATOM 752 O O . SER A 1 93 ? -21.368 0.848 -1.242 1.00 39.53 93 SER A O 1
ATOM 754 N N . LYS A 1 94 ? -22.228 -1.224 -1.057 1.00 40.72 94 LYS A N 1
ATOM 755 C CA . LYS A 1 94 ? -23.444 -0.980 -1.846 1.00 40.72 94 LYS A CA 1
ATOM 756 C C . LYS A 1 94 ? -24.704 -1.179 -1.021 1.00 40.72 94 LYS A C 1
ATOM 758 O O . LYS A 1 94 ? -24.744 -2.174 -0.268 1.00 40.72 94 LYS A O 1
#

Mean predicted aligned error: 10.75 Å

Secondary structure (DSSP, 8-state):
----GGGGSTT-HHHHHHHHHHHT--SHHHHHHHHHHHHHHHHHHHHHHHHHHHHH-----PBPTTT--B-----PPP-----HHHHHHHHH--

Solvent-accessible surface area (backbone atoms only — not comparable to full-atom values): 5968 Å² total; per-residue (Å²): 136,85,78,61,76,61,70,79,46,72,89,38,68,69,54,50,51,48,52,50,48,44,74,68,40,89,44,71,68,49,36,53,53,39,54,50,51,50,52,52,49,52,55,48,51,54,51,51,50,53,51,49,54,56,71,64,53,79,78,70,82,40,57,40,94,84,76,67,45,78,53,72,80,91,70,86,75,94,78,83,85,84,46,76,63,57,58,54,54,64,66,72,75,114

Radius of gyration: 19.72 Å; Cα contacts (8 Å, |Δi|>4): 35; chains: 1; bounding box: 44×20×62 Å

Foldseek 3Di:
DPPQPCVVPVPDPVSVVLSVQCVPDPDPVSNVVSVVVNVVVVVVVVVVVVVVVVQPPPPDQDADPPPRHGDDDPD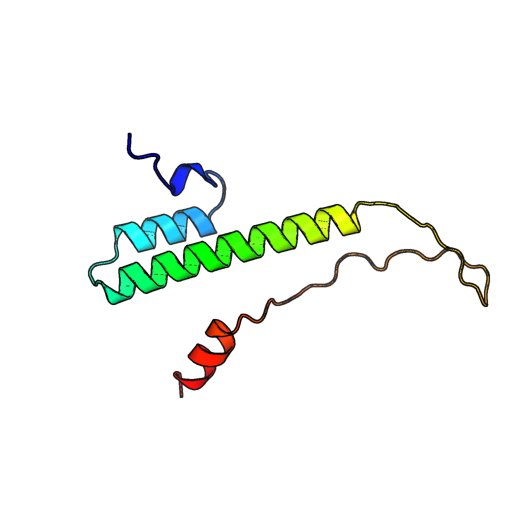DDDDDDDDPVNVVVVVVPD

pLDDT: mean 77.84, std 14.43, range [38.06, 93.31]

Organism: NCBI:txid388085